Protein AF-A0A8K1G355-F1 (afdb_monomer_lite)

Radius of gyration: 13.56 Å; chains: 1; bounding box: 32×33×32 Å

InterPro domains:
  IPR004686 Tricarboxylate/iron carrier [PF03820] (12-73)
  IPR004686 Tricarboxylate/iron carrier [PTHR11153] (10-73)

Sequence (82 aa):
MAEPADYPPFQLGKPRFEQTSFYGRFRHFLDIIDPRTLFVTESRLKEAVQLLEDYKHGTLPPGVTNKEVRGGKSVKFLPLDV

pLDDT: mean 80.87, std 13.93, range [38.72, 92.88]

Secondary structure (DSSP, 8-state):
-PPPTTSPPP-TTS-SS-SSSHHHHHHHHHHHS-GGGGG--HHHHHHHHHHHHHHHHT-PPTT--HHHHHHHHHHHT-----

Structure (mmCIF, N/CA/C/O backbone):
data_AF-A0A8K1G355-F1
#
_entry.id   AF-A0A8K1G355-F1
#
loop_
_atom_site.group_PDB
_atom_site.id
_atom_site.type_symbol
_atom_site.label_atom_id
_atom_site.label_alt_id
_atom_site.label_comp_id
_atom_site.label_asym_id
_atom_site.label_entity_id
_atom_site.label_seq_id
_atom_site.pdbx_PDB_ins_code
_atom_site.Cartn_x
_atom_site.Cartn_y
_atom_site.Cartn_z
_atom_site.occupancy
_atom_site.B_iso_or_equiv
_atom_site.auth_seq_id
_atom_site.auth_comp_id
_atom_site.auth_asym_id
_atom_site.auth_atom_id
_atom_site.pdbx_PDB_model_num
ATOM 1 N N . MET A 1 1 ? -5.366 16.749 -8.128 1.00 40.34 1 MET A N 1
ATOM 2 C CA . MET A 1 1 ? -3.900 16.641 -8.293 1.00 40.34 1 MET A CA 1
ATOM 3 C C . MET A 1 1 ? -3.633 15.383 -9.097 1.00 40.34 1 MET A C 1
ATOM 5 O O . MET A 1 1 ? -4.007 14.315 -8.637 1.00 40.34 1 MET A O 1
ATOM 9 N N . ALA A 1 2 ? -3.134 15.516 -10.327 1.00 43.53 2 ALA A N 1
ATOM 10 C CA . ALA A 1 2 ? -2.846 14.369 -11.184 1.00 43.53 2 ALA A CA 1
ATOM 11 C C . ALA A 1 2 ? -1.627 13.621 -10.626 1.00 43.53 2 ALA A C 1
ATOM 13 O O . ALA A 1 2 ? -0.563 14.214 -10.450 1.00 43.53 2 ALA A O 1
ATOM 14 N N . GLU A 1 3 ? -1.814 12.347 -10.291 1.00 54.19 3 GLU A N 1
ATOM 15 C CA . GLU A 1 3 ? -0.732 11.443 -9.897 1.00 54.19 3 GLU A CA 1
ATOM 16 C C . GLU A 1 3 ? 0.295 11.356 -11.047 1.00 54.19 3 GLU A C 1
ATOM 18 O O . GLU A 1 3 ? -0.104 11.405 -12.215 1.00 54.19 3 GLU A O 1
ATOM 23 N N . PRO A 1 4 ? 1.607 11.249 -10.764 1.00 51.50 4 PRO A N 1
ATOM 24 C CA . PRO A 1 4 ? 2.614 11.116 -11.814 1.00 51.50 4 PRO A CA 1
ATOM 25 C C . PRO A 1 4 ? 2.295 9.899 -12.692 1.00 51.50 4 PRO A C 1
ATOM 27 O O . PRO A 1 4 ? 2.002 8.821 -12.174 1.00 51.50 4 PRO A O 1
ATOM 30 N N . ALA A 1 5 ? 2.372 10.080 -14.014 1.00 54.56 5 ALA A N 1
ATOM 31 C CA . ALA A 1 5 ? 1.928 9.151 -15.064 1.00 54.56 5 ALA A CA 1
ATOM 32 C C . ALA A 1 5 ? 2.597 7.755 -15.072 1.00 54.56 5 ALA A C 1
ATOM 34 O O . ALA A 1 5 ? 2.320 6.947 -15.952 1.00 54.56 5 ALA A O 1
ATOM 35 N N . ASP A 1 6 ? 3.467 7.465 -14.106 1.00 61.84 6 ASP A N 1
ATOM 36 C CA . ASP A 1 6 ? 4.275 6.246 -14.030 1.00 61.84 6 ASP A CA 1
ATOM 37 C C . ASP A 1 6 ? 3.602 5.111 -13.238 1.00 61.84 6 ASP A C 1
ATOM 39 O O . ASP A 1 6 ? 4.029 3.959 -13.298 1.00 61.84 6 ASP A O 1
ATOM 43 N N . TYR A 1 7 ? 2.534 5.399 -12.480 1.00 66.12 7 TYR A N 1
ATOM 44 C CA . TYR A 1 7 ? 1.909 4.388 -11.628 1.00 66.12 7 TYR A CA 1
ATOM 45 C C . TYR A 1 7 ? 0.545 3.927 -12.132 1.00 66.12 7 TYR A C 1
ATOM 47 O O . TYR A 1 7 ? -0.385 4.732 -12.197 1.00 66.12 7 TYR A O 1
ATOM 55 N N . PRO A 1 8 ? 0.376 2.615 -12.400 1.00 74.25 8 PRO A N 1
ATOM 56 C CA . PRO A 1 8 ? -0.913 2.098 -12.813 1.00 74.25 8 PRO A CA 1
ATOM 57 C C . PRO A 1 8 ? -1.945 2.266 -11.685 1.00 74.25 8 PRO A C 1
ATOM 59 O O . PRO A 1 8 ? -1.576 2.245 -10.494 1.00 74.25 8 PRO A O 1
ATOM 62 N N . PRO A 1 9 ? -3.239 2.391 -12.043 1.00 81.25 9 PRO A N 1
ATOM 63 C CA . PRO A 1 9 ? -4.335 2.365 -11.085 1.00 81.25 9 PRO A CA 1
ATOM 64 C C . PRO A 1 9 ? -4.222 1.165 -10.148 1.00 81.25 9 PRO A C 1
ATOM 66 O O . PRO A 1 9 ? -3.768 0.084 -10.541 1.00 81.25 9 PRO A O 1
ATOM 69 N N . PHE A 1 10 ? -4.623 1.353 -8.891 1.00 83.88 10 PHE A N 1
ATOM 70 C CA . PHE A 1 10 ? -4.628 0.256 -7.935 1.00 83.88 10 PHE A CA 1
ATOM 71 C C . PHE A 1 10 ? -5.574 -0.851 -8.417 1.00 83.88 10 PHE A C 1
ATOM 73 O O . PHE A 1 10 ? -6.701 -0.583 -8.822 1.00 83.88 10 PHE A O 1
ATOM 80 N N . GLN A 1 11 ? -5.096 -2.094 -8.376 1.00 84.31 11 GLN A N 1
ATOM 81 C CA . GLN A 1 11 ? -5.888 -3.286 -8.655 1.00 84.31 11 GLN A CA 1
ATOM 82 C C . GLN A 1 11 ? -5.675 -4.273 -7.513 1.00 84.31 11 GLN A C 1
ATOM 84 O O . GLN A 1 11 ? -4.543 -4.678 -7.214 1.00 84.31 11 GLN A O 1
ATOM 89 N N . LEU A 1 12 ? -6.767 -4.661 -6.861 1.00 83.12 12 LEU A N 1
ATOM 90 C CA . LEU A 1 12 ? -6.704 -5.635 -5.784 1.00 83.12 12 LEU A CA 1
ATOM 91 C C . LEU A 1 12 ? -6.312 -7.013 -6.341 1.00 83.12 12 LEU A C 1
ATOM 93 O O . LEU A 1 12 ? -6.754 -7.412 -7.414 1.00 83.12 12 LEU A O 1
ATOM 97 N N . GLY A 1 13 ? -5.435 -7.728 -5.633 1.00 81.00 13 GLY A N 1
ATOM 98 C CA . GLY A 1 13 ? -4.969 -9.063 -6.034 1.00 81.00 13 GLY A CA 1
ATOM 99 C C . GLY A 1 13 ? -3.942 -9.103 -7.173 1.00 81.00 13 GLY A C 1
ATOM 100 O O . GLY A 1 13 ? -3.343 -10.149 -7.391 1.00 81.00 13 GLY A O 1
ATOM 101 N N . LYS A 1 14 ? -3.664 -7.986 -7.857 1.00 85.06 14 LYS A N 1
ATOM 102 C CA . LYS A 1 14 ? -2.646 -7.930 -8.919 1.00 85.06 14 LYS A CA 1
ATOM 103 C C . LYS A 1 14 ? -1.348 -7.256 -8.453 1.00 85.06 14 LYS A C 1
ATOM 105 O O . LYS A 1 14 ? -1.389 -6.369 -7.587 1.00 85.06 14 LYS A O 1
ATOM 110 N N . PRO A 1 15 ? -0.185 -7.681 -8.982 1.00 83.56 15 PRO A N 1
ATOM 111 C CA . PRO A 1 15 ? 1.078 -7.000 -8.742 1.00 83.56 15 PRO A CA 1
ATOM 112 C C . PRO A 1 15 ? 1.091 -5.642 -9.452 1.00 83.56 15 PRO A C 1
ATOM 114 O O . PRO A 1 15 ? 0.507 -5.470 -10.519 1.00 83.56 15 PRO A O 1
ATOM 117 N N . ARG A 1 16 ? 1.760 -4.664 -8.837 1.00 83.56 16 ARG A N 1
ATOM 118 C CA . ARG A 1 16 ? 1.912 -3.307 -9.386 1.00 83.56 16 ARG A CA 1
ATOM 119 C C . ARG A 1 16 ? 2.909 -3.257 -10.543 1.00 83.56 16 ARG A C 1
ATOM 121 O O . ARG A 1 16 ? 2.738 -2.456 -11.452 1.00 83.56 16 ARG A O 1
ATOM 128 N N . PHE A 1 17 ? 3.947 -4.084 -10.465 1.00 85.38 17 PHE A N 1
ATOM 129 C CA . PHE A 1 17 ? 5.027 -4.168 -11.441 1.00 85.38 17 PHE A CA 1
ATOM 130 C C . PHE A 1 17 ? 4.942 -5.492 -12.197 1.00 85.38 17 PHE A C 1
ATOM 132 O O . PHE A 1 17 ? 4.518 -6.508 -11.637 1.00 85.38 17 PHE A O 1
ATOM 139 N N . GLU A 1 18 ? 5.372 -5.483 -13.456 1.00 86.50 18 GLU A N 1
ATOM 140 C CA . GLU A 1 18 ? 5.473 -6.685 -14.279 1.00 86.50 18 GLU A CA 1
ATOM 141 C C . GLU A 1 18 ? 6.362 -7.738 -13.598 1.00 86.50 18 GLU A C 1
ATOM 143 O O . GLU A 1 18 ? 7.425 -7.423 -13.074 1.00 86.50 18 GLU A O 1
ATOM 148 N N . GLN A 1 19 ? 5.929 -8.998 -13.583 1.00 88.88 19 GLN A N 1
ATOM 149 C CA . GLN A 1 19 ? 6.652 -10.078 -12.895 1.00 88.88 19 GLN A CA 1
ATOM 150 C C . GLN A 1 19 ? 7.564 -10.903 -13.822 1.00 88.88 19 GLN A C 1
ATOM 152 O O . GLN A 1 19 ? 8.206 -11.844 -13.360 1.00 88.88 19 GLN A O 1
ATOM 157 N N . THR A 1 20 ? 7.633 -10.579 -15.116 1.00 92.88 20 THR A N 1
ATOM 158 C CA . THR A 1 20 ? 8.440 -11.311 -16.115 1.00 92.88 20 THR A CA 1
ATOM 159 C C . THR A 1 20 ? 9.937 -11.013 -15.981 1.00 92.88 20 THR A C 1
ATOM 161 O O . THR A 1 20 ? 10.772 -11.888 -16.200 1.00 92.88 20 THR A O 1
ATOM 164 N N . SER A 1 21 ? 10.283 -9.790 -15.574 1.00 92.62 21 SER A N 1
ATOM 165 C CA . SER A 1 21 ? 11.658 -9.336 -15.379 1.00 92.62 21 SER A CA 1
ATOM 166 C C . SER A 1 21 ? 12.098 -9.495 -13.927 1.00 92.62 21 SER A C 1
ATOM 168 O O . SER A 1 21 ? 11.330 -9.264 -12.990 1.00 92.62 21 SER A O 1
ATOM 170 N N . PHE A 1 22 ? 13.381 -9.812 -13.727 1.00 92.88 22 PHE A N 1
ATOM 171 C CA . PHE A 1 22 ? 14.007 -9.801 -12.404 1.00 92.88 22 PHE A CA 1
ATOM 172 C C . PHE A 1 22 ? 13.755 -8.482 -11.666 1.00 92.88 22 PHE A C 1
ATOM 174 O O . PHE A 1 22 ? 13.351 -8.502 -10.506 1.00 92.88 22 PHE A O 1
ATOM 181 N N . TYR A 1 23 ? 13.933 -7.346 -12.345 1.00 91.38 23 TYR A N 1
ATOM 182 C CA . TYR A 1 23 ? 13.778 -6.031 -11.725 1.00 91.38 23 TYR A CA 1
ATOM 183 C C . TYR A 1 23 ? 12.335 -5.769 -11.275 1.00 91.38 23 TYR A C 1
ATOM 185 O O . TYR A 1 23 ? 12.103 -5.240 -10.189 1.00 91.38 23 TYR A O 1
ATOM 193 N N . GLY A 1 24 ? 11.355 -6.198 -12.070 1.00 90.19 24 GLY A N 1
ATOM 194 C CA . GLY A 1 24 ? 9.945 -6.063 -11.721 1.00 90.19 24 GLY A CA 1
ATOM 195 C C . GLY A 1 24 ? 9.541 -6.933 -10.524 1.00 90.19 24 GLY A C 1
ATOM 196 O O . GLY A 1 24 ? 8.844 -6.460 -9.621 1.00 90.19 24 GLY A O 1
ATOM 197 N N . ARG A 1 25 ? 10.079 -8.159 -10.429 1.00 91.25 25 ARG A N 1
ATOM 198 C CA . ARG A 1 25 ? 9.944 -9.005 -9.228 1.00 91.25 25 ARG A CA 1
ATOM 199 C C . ARG A 1 25 ? 10.627 -8.386 -8.012 1.00 91.25 25 ARG A C 1
ATOM 201 O O . ARG A 1 25 ? 10.024 -8.317 -6.949 1.00 91.25 25 ARG A O 1
ATOM 208 N N . PHE A 1 26 ? 11.851 -7.883 -8.165 1.00 90.56 26 PHE A N 1
ATOM 209 C CA . PHE A 1 26 ? 12.588 -7.224 -7.086 1.00 90.56 26 PHE A CA 1
ATOM 210 C C . PHE A 1 26 ? 11.799 -6.043 -6.503 1.00 90.56 26 PHE A C 1
ATOM 212 O O . PHE A 1 26 ? 11.582 -5.977 -5.296 1.00 90.56 26 PHE A O 1
ATOM 219 N N . ARG A 1 27 ? 11.270 -5.159 -7.358 1.00 88.12 27 ARG A N 1
ATOM 220 C CA . ARG A 1 27 ? 10.411 -4.040 -6.935 1.00 88.12 27 ARG A CA 1
ATOM 221 C C . ARG A 1 27 ? 9.120 -4.508 -6.265 1.00 88.12 27 ARG A C 1
ATOM 223 O O . ARG A 1 27 ? 8.676 -3.884 -5.309 1.00 88.12 27 ARG A O 1
ATOM 230 N N . HIS A 1 28 ? 8.534 -5.606 -6.733 1.00 87.19 28 HIS A N 1
ATOM 231 C CA . HIS A 1 28 ? 7.356 -6.192 -6.100 1.00 87.19 28 HIS A CA 1
ATOM 232 C C . HIS A 1 28 ? 7.642 -6.718 -4.692 1.00 87.19 28 HIS A C 1
ATOM 234 O O . HIS A 1 28 ? 6.854 -6.452 -3.789 1.00 87.19 28 HIS A O 1
ATOM 240 N N . PHE A 1 29 ? 8.775 -7.390 -4.484 1.00 86.44 29 PHE A N 1
ATOM 241 C CA . PHE A 1 29 ? 9.170 -7.854 -3.155 1.00 86.44 29 PHE A CA 1
ATOM 242 C C . PHE A 1 29 ? 9.475 -6.703 -2.198 1.00 86.44 29 PHE A C 1
ATOM 244 O O . PHE A 1 29 ? 9.108 -6.797 -1.033 1.00 86.44 29 PHE A O 1
ATOM 251 N N . LEU A 1 30 ? 10.056 -5.599 -2.675 1.00 85.62 30 LEU A N 1
ATOM 252 C CA . LEU A 1 30 ? 10.232 -4.397 -1.850 1.00 85.62 30 LEU A CA 1
ATOM 253 C C . LEU A 1 30 ? 8.893 -3.779 -1.407 1.00 85.62 30 LEU A C 1
ATOM 255 O O . LEU A 1 30 ? 8.795 -3.297 -0.286 1.00 85.62 30 LEU A O 1
ATOM 259 N N . ASP A 1 31 ? 7.864 -3.812 -2.262 1.00 80.06 31 ASP A N 1
ATOM 260 C CA . ASP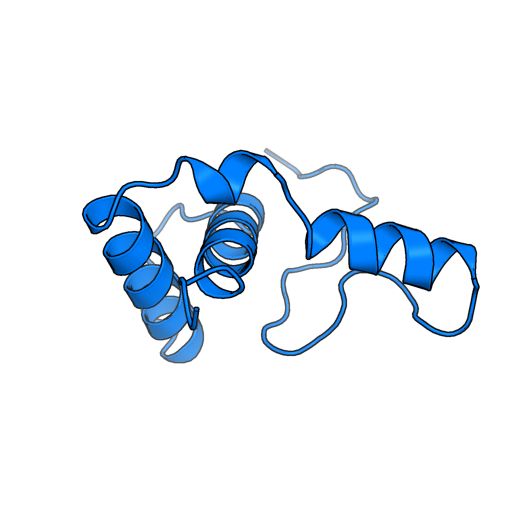 A 1 31 ? 6.513 -3.340 -1.913 1.00 80.06 31 ASP A CA 1
ATOM 261 C C . ASP A 1 31 ? 5.802 -4.282 -0.913 1.00 80.06 31 ASP A C 1
ATOM 263 O O . ASP A 1 31 ? 4.922 -3.837 -0.171 1.00 80.06 31 ASP A O 1
ATOM 267 N N . ILE A 1 32 ? 6.149 -5.577 -0.914 1.00 81.62 32 ILE A N 1
ATOM 268 C CA . ILE A 1 32 ? 5.630 -6.571 0.040 1.00 81.62 32 ILE A CA 1
ATOM 269 C C . ILE A 1 32 ? 6.345 -6.441 1.386 1.00 81.62 32 ILE A C 1
ATOM 271 O O . ILE A 1 32 ? 5.685 -6.381 2.413 1.00 81.62 32 ILE A O 1
ATOM 275 N N . ILE A 1 33 ? 7.676 -6.393 1.393 1.00 82.31 33 ILE A N 1
ATOM 276 C CA . ILE A 1 33 ? 8.508 -6.372 2.602 1.00 82.31 33 ILE A CA 1
ATOM 277 C C . ILE A 1 33 ? 8.775 -4.912 2.992 1.00 82.31 33 ILE A C 1
ATOM 279 O O . ILE A 1 33 ? 9.918 -4.463 3.036 1.00 82.31 33 ILE A O 1
ATOM 283 N N . ASP A 1 34 ? 7.717 -4.136 3.226 1.00 82.06 34 ASP A N 1
ATOM 284 C CA . ASP A 1 34 ? 7.868 -2.768 3.722 1.00 82.06 34 ASP A CA 1
ATOM 285 C C . ASP A 1 34 ? 8.183 -2.818 5.227 1.00 82.06 34 ASP A C 1
ATOM 287 O O . ASP A 1 34 ? 7.282 -3.096 6.015 1.00 82.06 34 ASP A O 1
ATOM 291 N N . PRO A 1 35 ? 9.420 -2.532 5.676 1.00 82.31 35 PRO A N 1
ATOM 292 C CA . PRO A 1 35 ? 9.797 -2.684 7.083 1.00 82.31 35 PRO A CA 1
ATOM 293 C C . PRO A 1 35 ? 9.019 -1.749 8.021 1.00 82.31 35 PRO A C 1
ATOM 295 O O . PRO A 1 35 ? 9.014 -1.959 9.232 1.00 82.31 35 PRO A O 1
ATOM 298 N N . ARG A 1 36 ? 8.342 -0.718 7.494 1.00 82.19 36 ARG A N 1
ATOM 299 C CA . ARG A 1 36 ? 7.510 0.191 8.298 1.00 82.19 36 ARG A CA 1
ATOM 300 C C . ARG A 1 36 ? 6.270 -0.498 8.857 1.00 82.19 36 ARG A C 1
ATOM 302 O O . ARG A 1 36 ? 5.730 -0.034 9.858 1.00 82.19 36 ARG A O 1
ATOM 309 N N . THR A 1 37 ? 5.817 -1.583 8.234 1.00 82.94 37 THR A N 1
ATOM 310 C CA . THR A 1 37 ? 4.629 -2.322 8.682 1.00 82.94 37 THR A CA 1
ATOM 311 C C . THR A 1 37 ? 4.865 -3.052 10.002 1.00 82.94 37 THR A C 1
ATOM 313 O O . THR A 1 37 ? 3.914 -3.246 10.751 1.00 82.94 37 THR A O 1
ATOM 316 N N . LEU A 1 38 ? 6.124 -3.355 10.344 1.00 82.06 38 LEU A N 1
ATOM 317 C CA . LEU A 1 38 ? 6.513 -3.967 11.621 1.00 82.06 38 LEU A CA 1
ATOM 318 C C . LEU A 1 38 ? 6.150 -3.104 12.839 1.00 82.06 38 LEU A C 1
ATOM 320 O O . LEU A 1 38 ? 6.029 -3.620 13.945 1.00 82.06 38 LEU A O 1
ATOM 324 N N . PHE A 1 39 ? 5.977 -1.794 12.646 1.00 84.94 39 PHE A N 1
ATOM 325 C CA . PHE A 1 39 ? 5.669 -0.833 13.709 1.00 84.94 39 PHE A CA 1
ATOM 326 C C . PHE A 1 39 ? 4.219 -0.333 13.662 1.00 84.94 39 PHE A C 1
ATOM 328 O O . PHE A 1 39 ? 3.883 0.682 14.276 1.00 84.94 39 PHE A O 1
ATOM 335 N N . VAL A 1 40 ? 3.351 -1.002 12.901 1.00 86.25 40 VAL A N 1
ATOM 336 C CA . VAL A 1 40 ? 1.945 -0.615 12.777 1.00 86.25 4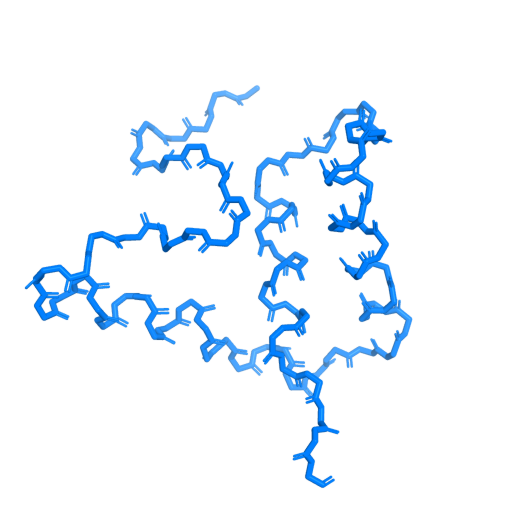0 VAL A CA 1
ATOM 337 C C . VAL A 1 40 ? 1.158 -1.093 13.997 1.00 86.25 40 VAL A C 1
ATOM 339 O O . VAL A 1 40 ? 1.311 -2.216 14.462 1.00 86.25 40 VAL A O 1
ATOM 342 N N . THR A 1 41 ? 0.289 -0.228 14.521 1.00 89.06 41 THR A N 1
ATOM 343 C CA . THR A 1 41 ? -0.597 -0.574 15.637 1.00 89.06 41 THR A CA 1
ATOM 344 C C . THR A 1 41 ? -1.781 -1.419 15.170 1.00 89.06 41 THR A C 1
ATOM 346 O O . THR A 1 41 ? -2.225 -1.317 14.026 1.00 89.06 41 THR A O 1
ATOM 349 N N . GLU A 1 42 ? -2.372 -2.198 16.076 1.00 88.88 42 GLU A N 1
ATOM 350 C CA . GLU A 1 42 ? -3.548 -3.023 15.766 1.00 88.88 42 GLU A CA 1
ATOM 351 C C . GLU A 1 42 ? -4.732 -2.193 15.225 1.00 88.88 42 GLU A C 1
ATOM 353 O O . GLU A 1 42 ? -5.416 -2.621 14.298 1.00 88.88 42 GLU A O 1
ATOM 358 N N . SER A 1 43 ? -4.943 -0.971 15.739 1.00 90.56 43 SER A N 1
ATOM 359 C CA . SER A 1 43 ? -5.969 -0.047 15.216 1.00 90.56 43 SER A CA 1
ATOM 360 C C . SER A 1 43 ? -5.744 0.265 13.740 1.00 90.56 43 SER A C 1
ATOM 362 O O . SER A 1 43 ? -6.654 0.144 12.925 1.00 90.56 43 SER A O 1
ATOM 364 N N . ARG A 1 44 ? -4.505 0.607 13.376 1.00 89.25 44 ARG A N 1
ATOM 365 C CA . ARG A 1 44 ? -4.143 0.934 11.995 1.00 89.25 44 ARG A CA 1
ATOM 366 C C . ARG A 1 44 ? -4.226 -0.281 11.076 1.00 89.25 44 ARG A C 1
ATOM 368 O O . ARG A 1 44 ? -4.608 -0.130 9.919 1.00 89.25 44 ARG A O 1
ATOM 375 N N . LEU A 1 45 ? -3.935 -1.480 11.584 1.00 89.88 45 LEU A N 1
ATOM 376 C CA . LEU A 1 45 ? -4.166 -2.724 10.851 1.00 89.88 45 LEU A CA 1
ATOM 377 C C . LEU A 1 45 ? -5.664 -2.943 10.576 1.00 89.88 45 LEU A C 1
ATOM 379 O O . LEU A 1 45 ? -6.031 -3.232 9.439 1.00 89.88 45 LEU A O 1
ATOM 383 N N . LYS A 1 46 ? -6.537 -2.753 11.574 1.00 90.81 46 LYS A N 1
ATOM 384 C CA . LYS A 1 46 ? -7.999 -2.865 11.406 1.00 90.81 46 LYS A CA 1
ATOM 385 C C . LYS A 1 46 ? -8.541 -1.846 10.405 1.00 90.81 46 LYS A C 1
ATOM 387 O O . LYS A 1 46 ? -9.311 -2.214 9.522 1.00 90.81 46 LYS A O 1
ATOM 392 N N . GLU A 1 47 ? -8.092 -0.597 10.492 1.00 91.25 47 GLU A N 1
ATOM 393 C CA . GLU A 1 47 ? -8.436 0.460 9.532 1.00 91.25 47 GLU A CA 1
ATOM 394 C C . GLU A 1 47 ? -7.999 0.093 8.106 1.00 91.25 47 GLU A C 1
ATOM 396 O O . GLU A 1 47 ? -8.774 0.239 7.163 1.00 91.25 47 GLU A O 1
ATOM 401 N N . ALA A 1 48 ? -6.785 -0.441 7.940 1.00 89.75 48 ALA A N 1
ATOM 402 C CA . ALA A 1 48 ? -6.284 -0.899 6.647 1.00 89.75 48 ALA A CA 1
ATOM 403 C C . ALA A 1 48 ? -7.104 -2.069 6.079 1.00 89.75 48 ALA A C 1
ATOM 405 O O . ALA A 1 48 ? -7.365 -2.108 4.877 1.00 89.75 48 ALA A O 1
ATOM 406 N N . VAL A 1 49 ? -7.531 -3.014 6.925 1.00 89.69 49 VAL A N 1
ATOM 407 C CA . VAL A 1 49 ? -8.417 -4.112 6.516 1.00 89.69 49 VAL A CA 1
ATOM 408 C C . VAL A 1 49 ? -9.769 -3.568 6.064 1.00 89.69 49 VAL A C 1
ATOM 410 O O . VAL A 1 49 ? -10.195 -3.908 4.961 1.00 89.69 49 VAL A O 1
ATOM 413 N N . GLN A 1 50 ? -10.401 -2.697 6.856 1.00 91.94 50 GLN A N 1
ATOM 414 C CA . GLN A 1 50 ? -11.693 -2.100 6.513 1.00 91.94 50 GLN A CA 1
ATOM 415 C C . GLN A 1 50 ? -11.618 -1.328 5.191 1.00 91.94 50 GLN A C 1
ATOM 417 O O . GLN A 1 50 ? -12.439 -1.556 4.310 1.00 91.94 50 GLN A O 1
ATOM 422 N N . LEU A 1 51 ? -10.571 -0.518 4.997 1.00 91.69 51 LEU A N 1
ATOM 423 C CA . LEU A 1 51 ? -10.346 0.234 3.760 1.00 91.69 51 LEU A CA 1
ATOM 424 C C . LEU A 1 51 ? -10.302 -0.674 2.519 1.00 91.69 51 LEU A C 1
ATOM 426 O O . LEU A 1 51 ? -10.795 -0.308 1.451 1.00 91.69 51 LEU A O 1
ATOM 430 N N . LEU A 1 52 ? -9.702 -1.862 2.636 1.00 89.88 52 LEU A N 1
ATOM 431 C CA . LEU A 1 52 ? -9.634 -2.823 1.535 1.00 89.88 52 LEU A CA 1
ATOM 432 C C . LEU A 1 52 ? -10.958 -3.551 1.298 1.00 89.88 52 LEU A C 1
ATOM 434 O O . LEU A 1 52 ? -11.248 -3.885 0.150 1.00 89.88 52 LEU A O 1
ATOM 438 N N . GLU A 1 53 ? -11.745 -3.813 2.341 1.00 91.31 53 GLU A N 1
ATOM 439 C CA . GLU A 1 53 ? -13.095 -4.357 2.177 1.00 91.31 53 GLU A CA 1
ATOM 440 C C . GLU A 1 53 ? -14.025 -3.309 1.543 1.00 91.31 53 GLU A C 1
ATOM 442 O O . GLU A 1 53 ? -14.698 -3.619 0.561 1.00 91.31 53 GLU A O 1
ATOM 447 N N . ASP A 1 54 ? -13.964 -2.045 1.967 1.00 91.69 54 ASP A N 1
ATOM 448 C CA . ASP A 1 54 ? -14.723 -0.946 1.351 1.00 91.69 54 ASP A CA 1
ATOM 449 C C . ASP A 1 54 ? -14.351 -0.760 -0.130 1.00 91.69 54 ASP A C 1
ATOM 451 O O . ASP A 1 54 ? -15.219 -0.559 -0.983 1.00 91.69 54 ASP A O 1
ATOM 455 N N . TYR A 1 55 ? -13.062 -0.904 -0.470 1.00 90.12 55 TYR A N 1
ATOM 456 C CA . TYR A 1 55 ? -12.604 -0.927 -1.862 1.00 90.12 55 TYR A CA 1
ATOM 457 C C . TYR A 1 55 ? -13.241 -2.068 -2.665 1.00 90.12 55 TYR A C 1
ATOM 459 O O . TYR A 1 55 ? -13.678 -1.849 -3.795 1.00 90.12 55 TYR A O 1
ATOM 467 N N . LYS A 1 56 ? -13.323 -3.283 -2.103 1.00 88.88 56 LYS A N 1
ATOM 468 C CA . LYS A 1 56 ? -13.969 -4.429 -2.771 1.00 88.88 56 LYS A CA 1
ATOM 469 C C . LYS A 1 56 ? -15.467 -4.219 -2.968 1.00 88.88 56 LYS A C 1
ATOM 471 O O . LYS A 1 56 ? -15.999 -4.643 -3.990 1.00 88.88 56 LYS A O 1
ATOM 476 N N . HIS A 1 57 ? -16.134 -3.600 -1.997 1.00 92.00 57 HIS A N 1
ATOM 477 C CA . HIS A 1 57 ? -17.575 -3.349 -2.030 1.00 92.00 57 HIS A CA 1
ATOM 478 C C . HIS A 1 57 ? -17.956 -2.087 -2.815 1.00 92.00 57 HIS A C 1
ATOM 480 O O . HIS A 1 57 ? -19.141 -1.842 -3.030 1.00 92.00 57 HIS A O 1
ATOM 486 N N . GLY A 1 58 ? -16.976 -1.302 -3.275 1.00 89.38 58 GLY A N 1
ATOM 487 C CA . GLY A 1 58 ? -17.223 -0.049 -3.988 1.00 89.38 58 GLY A CA 1
ATOM 488 C C . GLY A 1 58 ? -17.791 1.055 -3.093 1.00 89.38 58 GLY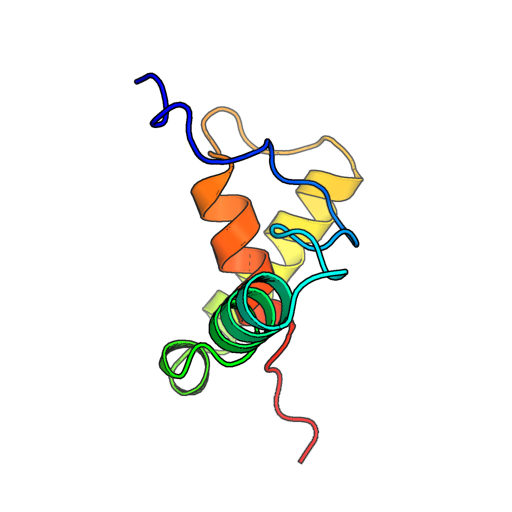 A C 1
ATOM 489 O O . GLY A 1 58 ? -18.366 2.013 -3.600 1.00 89.38 58 GLY A O 1
ATOM 490 N N . THR A 1 59 ? -17.633 0.935 -1.774 1.00 92.62 59 THR A N 1
ATOM 491 C CA . THR A 1 59 ? -18.171 1.850 -0.754 1.00 92.62 59 THR A CA 1
ATOM 492 C C . THR A 1 59 ? -17.110 2.806 -0.210 1.00 92.62 59 THR A C 1
ATOM 494 O O . THR A 1 59 ? -17.254 3.330 0.893 1.00 92.62 59 THR A O 1
ATOM 497 N N . LEU A 1 60 ? -16.028 3.034 -0.963 1.00 89.69 60 LEU A N 1
ATOM 498 C CA . LEU A 1 60 ? -14.953 3.919 -0.526 1.00 89.69 60 LEU A CA 1
ATOM 499 C C . LEU A 1 60 ? -15.466 5.335 -0.224 1.00 89.69 60 LEU A C 1
ATOM 501 O O . LEU A 1 60 ? -16.226 5.894 -1.022 1.00 89.69 60 LEU A O 1
ATOM 505 N N . PRO A 1 61 ? -14.985 5.957 0.867 1.00 85.75 61 PRO A N 1
ATOM 506 C CA . PRO A 1 61 ? -15.256 7.357 1.135 1.00 85.75 61 PRO A CA 1
ATOM 507 C C . PRO A 1 61 ? -14.808 8.247 -0.036 1.00 85.75 61 PRO A C 1
ATOM 509 O O . PRO A 1 61 ? -13.751 8.003 -0.636 1.00 85.75 61 PRO A O 1
ATOM 512 N N . PRO A 1 62 ? -15.559 9.316 -0.353 1.00 85.00 62 PRO A N 1
ATOM 513 C CA . PRO A 1 62 ? -15.122 10.285 -1.346 1.00 85.00 62 PRO A CA 1
ATOM 514 C C . PRO A 1 62 ? -13.800 10.923 -0.899 1.00 85.00 62 PRO A C 1
ATOM 516 O O . PRO A 1 62 ? -13.670 11.381 0.233 1.00 85.00 62 PRO A O 1
ATOM 519 N N . GLY A 1 63 ? -12.818 10.958 -1.801 1.00 84.62 63 GLY A N 1
ATOM 520 C CA . GLY A 1 63 ? -11.500 11.547 -1.542 1.00 84.62 63 GLY A CA 1
ATOM 521 C C . GLY A 1 63 ? -10.382 10.550 -1.227 1.00 84.62 63 GLY A C 1
ATOM 522 O O . GLY A 1 63 ? -9.227 10.966 -1.218 1.00 84.62 63 GLY A O 1
ATOM 523 N N . VAL A 1 64 ? -10.682 9.256 -1.053 1.00 86.75 64 VAL A N 1
ATOM 524 C CA . VAL A 1 64 ? -9.642 8.223 -0.900 1.00 86.75 64 VAL A CA 1
ATOM 525 C C . VAL A 1 64 ? -8.853 8.053 -2.200 1.00 86.75 64 VAL A C 1
ATOM 527 O O . VAL A 1 64 ? -9.410 7.820 -3.275 1.00 86.75 64 VAL A O 1
ATOM 530 N N . THR A 1 65 ? -7.531 8.137 -2.098 1.00 87.81 65 THR A N 1
ATOM 531 C CA . THR A 1 65 ? -6.595 8.022 -3.220 1.00 87.81 65 THR A CA 1
ATOM 532 C C . THR A 1 65 ? -6.092 6.590 -3.424 1.00 87.81 65 THR A C 1
ATOM 534 O O . THR A 1 65 ? -6.000 5.787 -2.494 1.00 87.81 65 THR A O 1
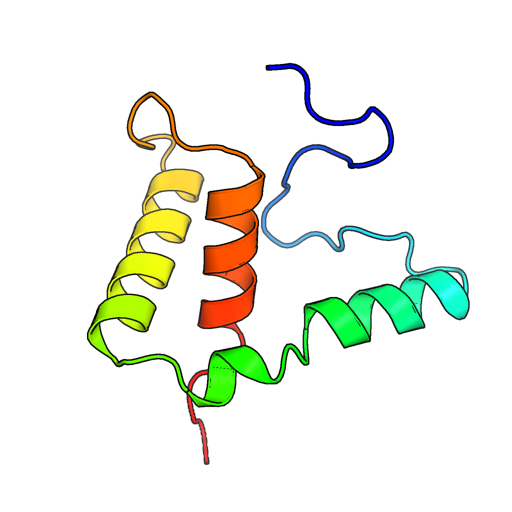ATOM 537 N N . ASN A 1 66 ? -5.646 6.270 -4.645 1.00 84.38 66 ASN A N 1
ATOM 538 C CA . ASN A 1 66 ? -4.996 4.984 -4.950 1.00 84.38 66 ASN A CA 1
ATOM 539 C C . ASN A 1 66 ? -3.775 4.706 -4.056 1.00 84.38 66 ASN A C 1
ATOM 541 O O . ASN A 1 66 ? -3.453 3.546 -3.784 1.00 84.38 66 ASN A O 1
ATOM 545 N N . LYS A 1 67 ? -3.083 5.760 -3.607 1.00 84.19 67 LYS A N 1
ATOM 546 C CA . LYS A 1 67 ? -1.942 5.665 -2.695 1.00 84.19 67 LYS A CA 1
ATOM 547 C C . LYS A 1 67 ? -2.360 5.169 -1.311 1.00 84.19 67 LYS A C 1
ATOM 549 O O . LYS A 1 67 ? -1.656 4.334 -0.748 1.00 84.19 67 LYS A O 1
ATOM 554 N N . GLU A 1 68 ? -3.490 5.636 -0.790 1.00 86.06 68 GLU A N 1
ATOM 555 C CA . GLU A 1 68 ? -4.020 5.212 0.512 1.00 86.06 68 GLU A CA 1
ATOM 556 C C . GLU A 1 68 ? -4.468 3.752 0.482 1.00 86.06 68 GLU A C 1
ATOM 558 O O . GLU A 1 68 ? -4.035 2.961 1.320 1.00 86.06 68 GLU A O 1
ATOM 563 N N . VAL A 1 69 ? -5.225 3.353 -0.546 1.00 86.06 69 VAL A N 1
ATOM 564 C CA . VAL A 1 69 ? -5.641 1.950 -0.728 1.00 86.06 69 VAL A CA 1
ATOM 565 C C . VAL A 1 69 ? -4.420 1.030 -0.863 1.00 86.06 69 VAL A C 1
ATOM 567 O O . VAL A 1 69 ? -4.371 -0.060 -0.288 1.00 86.06 69 VAL A O 1
ATOM 570 N N . ARG A 1 70 ? -3.380 1.482 -1.575 1.00 84.06 70 ARG A N 1
ATOM 571 C CA . ARG A 1 70 ? -2.114 0.749 -1.703 1.00 84.06 70 ARG A CA 1
ATOM 572 C C . ARG A 1 70 ? -1.373 0.626 -0.371 1.00 84.06 70 ARG A C 1
ATOM 574 O O . ARG A 1 70 ? -0.868 -0.452 -0.080 1.00 84.06 70 ARG A O 1
ATOM 581 N N . GLY A 1 71 ? -1.329 1.689 0.430 1.00 84.75 71 GLY A N 1
ATOM 582 C CA . GLY A 1 71 ? -0.746 1.651 1.772 1.00 84.75 71 GLY A CA 1
ATOM 583 C C . GLY A 1 71 ? -1.469 0.659 2.683 1.00 84.75 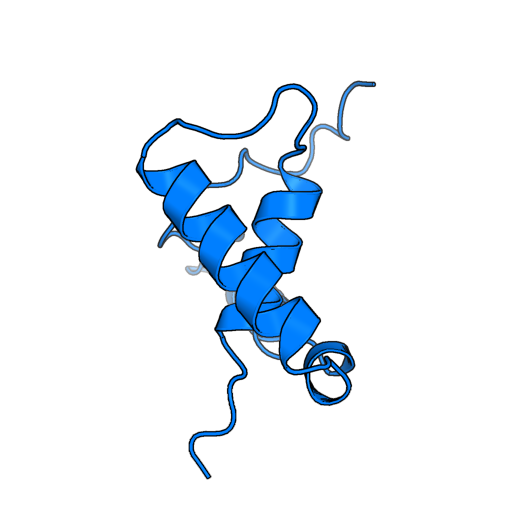71 GLY A C 1
ATOM 584 O O . GLY A 1 71 ? -0.819 -0.161 3.329 1.00 84.75 71 GLY A O 1
ATOM 585 N N . GLY A 1 72 ? -2.806 0.656 2.655 1.00 84.62 72 GLY A N 1
ATOM 586 C CA . GLY A 1 72 ? -3.617 -0.322 3.386 1.00 84.62 72 GLY A CA 1
ATOM 587 C C . GLY A 1 72 ? -3.321 -1.766 2.969 1.00 84.62 72 GLY A C 1
ATOM 588 O O . GLY A 1 72 ? -3.180 -2.644 3.821 1.00 84.62 72 GLY A O 1
ATOM 589 N N . LYS A 1 73 ? -3.123 -2.009 1.664 1.00 82.69 73 LYS A N 1
ATOM 590 C CA . LYS A 1 73 ? -2.663 -3.309 1.149 1.00 82.69 73 LYS A CA 1
ATOM 591 C C . LYS A 1 73 ? -1.350 -3.731 1.808 1.00 82.69 73 LYS A C 1
ATOM 593 O O . LYS A 1 73 ? -1.309 -4.820 2.365 1.00 82.69 73 LYS A O 1
ATOM 598 N N . SER A 1 74 ? -0.314 -2.892 1.782 1.00 81.75 74 SER A N 1
ATOM 599 C CA . SER A 1 74 ? 0.994 -3.225 2.371 1.00 81.75 74 SER A CA 1
ATOM 600 C C . SER A 1 74 ? 0.904 -3.555 3.865 1.00 81.75 74 SER A C 1
ATOM 602 O O . SER A 1 74 ? 1.551 -4.494 4.316 1.00 81.75 74 SER A O 1
ATOM 604 N N . VAL A 1 75 ? 0.047 -2.859 4.618 1.00 80.06 75 VAL A N 1
ATOM 605 C CA . VAL A 1 75 ? -0.184 -3.135 6.046 1.00 80.06 75 VAL A CA 1
ATOM 606 C C . VAL A 1 75 ? -0.845 -4.503 6.277 1.00 80.06 75 VAL A C 1
ATOM 608 O O . VAL A 1 75 ? -0.422 -5.240 7.164 1.00 80.06 75 VAL A O 1
ATOM 611 N N . LYS A 1 76 ? -1.843 -4.886 5.465 1.00 72.00 76 LYS A N 1
ATOM 612 C CA . LYS A 1 76 ? -2.567 -6.168 5.603 1.00 72.00 76 LYS A CA 1
ATOM 613 C C . LYS A 1 76 ? -1.717 -7.409 5.293 1.00 72.00 76 LYS A C 1
ATOM 615 O O . LYS A 1 76 ? -2.097 -8.497 5.706 1.00 72.00 76 LYS A O 1
ATOM 620 N N . PHE A 1 77 ? -0.612 -7.292 4.556 1.00 63.56 77 PHE A N 1
ATOM 621 C CA . PHE A 1 77 ? 0.227 -8.448 4.194 1.00 63.56 77 PHE A CA 1
ATOM 622 C C . PHE A 1 77 ? 1.284 -8.821 5.248 1.00 63.56 77 PHE A C 1
ATOM 624 O O . PHE A 1 77 ? 1.965 -9.825 5.063 1.00 63.56 77 PHE A O 1
ATOM 631 N N . LEU A 1 78 ? 1.401 -8.065 6.347 1.00 55.81 78 LEU A N 1
ATOM 632 C CA . LEU A 1 78 ? 2.352 -8.328 7.439 1.00 55.81 78 LEU A CA 1
ATOM 633 C C . LEU A 1 78 ? 1.762 -8.662 8.827 1.00 55.81 78 LEU A C 1
ATOM 635 O O . LEU A 1 78 ? 2.510 -8.543 9.799 1.00 55.81 78 LEU A O 1
ATOM 639 N N . PRO A 1 79 ? 0.486 -9.072 9.009 1.00 50.66 79 PRO A N 1
ATOM 640 C CA . PRO A 1 79 ? 0.055 -9.500 10.325 1.00 50.66 79 PRO A CA 1
ATOM 641 C C . PRO A 1 79 ? 0.869 -10.727 10.738 1.00 50.66 79 PRO A C 1
ATOM 643 O O . PRO A 1 79 ? 1.063 -11.669 9.975 1.00 50.66 79 PRO A O 1
ATOM 646 N N . LEU A 1 80 ? 1.375 -10.623 11.957 1.00 45.16 80 LEU A N 1
ATOM 647 C CA . LEU A 1 80 ? 2.086 -11.613 12.743 1.00 45.16 80 LEU A CA 1
ATOM 648 C C . LEU A 1 80 ? 1.322 -12.951 12.800 1.00 45.16 80 LEU A C 1
ATOM 650 O O . LEU A 1 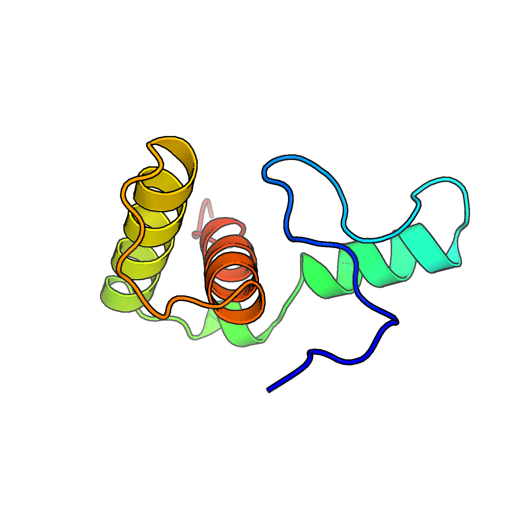80 ? 0.575 -13.188 13.741 1.00 45.16 80 LEU A O 1
ATOM 654 N N . ASP A 1 81 ? 1.533 -13.826 11.817 1.00 39.75 81 ASP A N 1
ATOM 655 C CA . ASP A 1 81 ? 1.427 -15.281 11.990 1.00 39.75 81 ASP A CA 1
ATOM 656 C C . ASP A 1 81 ? 2.840 -15.838 12.276 1.00 39.75 81 ASP A C 1
ATOM 658 O O . ASP A 1 81 ? 3.438 -16.548 11.463 1.00 39.75 81 ASP A O 1
ATOM 662 N N . VAL A 1 82 ? 3.398 -15.440 13.427 1.00 38.72 82 VAL A N 1
ATOM 663 C CA . VAL A 1 82 ? 4.480 -16.131 14.157 1.00 38.72 82 VAL A CA 1
ATOM 664 C C . VAL A 1 82 ? 3.994 -16.368 15.574 1.00 38.72 82 VAL A C 1
ATOM 666 O O . VAL A 1 82 ? 3.499 -15.389 16.177 1.00 38.72 82 VAL A O 1
#

Foldseek 3Di:
DDDPPPWDFDDPPDFRFDPPDPVRVVVSVCLQPVVVLVVDDPVLLVVLVVQQVCVVVVNHDPPDDSVSVSVSVSNPNDPDPD

Organism: NCBI:txid364589